Protein AF-X7ZX30-F1 (afdb_monomer_lite)

Sequence (58 aa):
MGELIDDEILTAFAIVAEPDRLGAAIAERYGDIAERFTFNAPYKHDPDLWAPAIDYLS

Radius of gyration: 12.96 Å; chains: 1; bounding box: 34×24×28 Å

Structure (mmCIF, N/CA/C/O backbone):
data_AF-X7ZX30-F1
#
_entry.id   AF-X7ZX30-F1
#
loop_
_atom_site.group_PDB
_atom_site.id
_atom_site.type_symbol
_atom_site.label_atom_id
_atom_site.label_alt_id
_atom_site.label_comp_id
_atom_site.label_asym_id
_atom_site.label_entity_id
_atom_site.label_seq_id
_atom_site.pdbx_PDB_ins_code
_atom_site.Cartn_x
_atom_site.Cartn_y
_atom_site.Cartn_z
_atom_site.occupancy
_atom_site.B_iso_or_equiv
_atom_site.auth_seq_id
_atom_site.auth_comp_id
_atom_site.auth_asym_id
_atom_site.auth_atom_id
_atom_site.pdbx_PDB_model_num
ATOM 1 N N . MET A 1 1 ? 18.787 15.336 -3.621 1.00 54.34 1 MET A N 1
ATOM 2 C CA . MET A 1 1 ? 17.435 15.256 -3.025 1.00 54.34 1 MET A CA 1
ATOM 3 C C . MET A 1 1 ? 17.055 13.855 -2.551 1.00 54.34 1 MET A C 1
ATOM 5 O O . MET A 1 1 ? 16.283 13.781 -1.614 1.00 54.34 1 MET A O 1
ATOM 9 N N . GLY A 1 2 ? 17.582 12.769 -3.139 1.00 60.91 2 GLY A N 1
ATOM 10 C CA . GLY A 1 2 ? 17.248 11.395 -2.723 1.00 60.91 2 GLY A CA 1
ATOM 11 C C . GLY A 1 2 ? 17.765 10.952 -1.346 1.00 60.91 2 GLY A C 1
ATOM 12 O O . GLY A 1 2 ? 17.208 10.027 -0.792 1.00 60.91 2 GLY A O 1
ATOM 13 N N . GLU A 1 3 ? 18.769 11.618 -0.764 1.00 66.00 3 GLU A N 1
ATOM 14 C CA . GLU A 1 3 ? 19.267 11.292 0.592 1.00 66.00 3 GLU A CA 1
ATOM 15 C C . GLU A 1 3 ? 18.466 11.951 1.731 1.00 66.00 3 GLU A C 1
ATOM 17 O O . GLU A 1 3 ? 18.712 11.659 2.892 1.00 66.00 3 GLU A O 1
ATOM 22 N N . LEU A 1 4 ? 17.530 12.861 1.421 1.00 75.31 4 LEU A N 1
ATOM 23 C CA . LEU A 1 4 ? 16.697 13.552 2.424 1.00 75.31 4 LEU A CA 1
ATOM 24 C C . LEU A 1 4 ? 15.340 12.875 2.655 1.00 75.31 4 LEU A C 1
ATOM 26 O O . LEU A 1 4 ? 14.632 13.248 3.584 1.00 75.31 4 LEU A O 1
ATOM 30 N N . ILE A 1 5 ? 14.955 11.944 1.781 1.00 83.50 5 ILE A N 1
ATOM 31 C CA . ILE A 1 5 ? 13.745 11.137 1.934 1.00 83.50 5 ILE A CA 1
ATOM 32 C C . ILE A 1 5 ? 14.232 9.725 2.220 1.00 83.50 5 ILE A C 1
ATOM 34 O O . ILE A 1 5 ? 14.591 8.994 1.299 1.00 83.50 5 ILE A O 1
ATOM 38 N N . ASP A 1 6 ? 14.313 9.395 3.500 1.00 85.25 6 ASP A N 1
ATOM 39 C CA . ASP A 1 6 ? 14.599 8.047 3.971 1.00 85.25 6 ASP A CA 1
ATOM 40 C C . ASP A 1 6 ? 13.309 7.216 4.074 1.00 85.25 6 ASP A C 1
ATOM 42 O O . ASP A 1 6 ? 12.195 7.694 3.826 1.00 85.25 6 ASP A O 1
ATOM 46 N N . ASP A 1 7 ? 13.467 5.941 4.426 1.00 86.44 7 ASP A N 1
ATOM 47 C CA . ASP A 1 7 ? 12.346 5.016 4.590 1.00 86.44 7 ASP A CA 1
ATOM 48 C C . ASP A 1 7 ? 11.383 5.461 5.702 1.00 86.44 7 ASP A C 1
ATOM 50 O O . ASP A 1 7 ? 10.186 5.172 5.631 1.00 86.44 7 ASP A O 1
ATOM 54 N N . GLU A 1 8 ? 11.867 6.198 6.708 1.00 88.44 8 GLU A N 1
ATOM 55 C CA . GLU A 1 8 ? 11.026 6.751 7.774 1.00 88.44 8 GLU A CA 1
ATOM 56 C C . GLU A 1 8 ? 10.054 7.784 7.202 1.00 88.44 8 GLU A C 1
ATOM 58 O O . GLU A 1 8 ? 8.835 7.663 7.369 1.00 88.44 8 GLU A O 1
ATOM 63 N N . ILE A 1 9 ? 10.565 8.762 6.452 1.00 89.56 9 ILE A N 1
ATOM 64 C CA . ILE A 1 9 ? 9.718 9.749 5.783 1.00 89.56 9 ILE A CA 1
ATOM 65 C C . ILE A 1 9 ? 8.795 9.062 4.772 1.00 89.56 9 ILE A C 1
ATOM 67 O O . ILE A 1 9 ? 7.606 9.380 4.712 1.00 89.56 9 ILE A O 1
ATOM 71 N N . LEU A 1 10 ? 9.295 8.103 3.991 1.00 89.38 10 LEU A N 1
ATOM 72 C CA . LEU A 1 10 ? 8.482 7.429 2.980 1.00 89.38 10 LEU A CA 1
ATOM 73 C C . LEU A 1 10 ? 7.305 6.668 3.606 1.00 89.38 10 LEU A C 1
ATOM 75 O O . LEU A 1 10 ? 6.169 6.828 3.160 1.00 89.38 10 LEU A O 1
ATOM 79 N N . THR A 1 11 ? 7.547 5.888 4.658 1.00 89.25 11 THR A N 1
ATOM 80 C CA . THR A 1 11 ? 6.498 5.104 5.334 1.00 89.25 11 THR A CA 1
ATOM 81 C C . THR A 1 11 ? 5.498 5.981 6.094 1.00 89.25 11 THR A C 1
ATOM 83 O O . THR A 1 11 ? 4.324 5.614 6.216 1.00 89.25 11 THR A O 1
ATOM 86 N N . ALA A 1 12 ? 5.892 7.187 6.517 1.00 90.56 12 ALA A N 1
ATOM 87 C CA . ALA A 1 12 ? 4.975 8.155 7.115 1.00 90.56 12 ALA A CA 1
ATOM 88 C C . ALA A 1 12 ? 3.882 8.626 6.135 1.00 90.56 12 ALA A C 1
ATOM 90 O O . ALA A 1 12 ? 2.736 8.810 6.550 1.00 90.56 12 ALA A O 1
ATOM 91 N N . PHE A 1 13 ? 4.185 8.764 4.839 1.00 89.62 13 PHE A N 1
ATOM 92 C CA . PHE A 1 13 ? 3.247 9.311 3.843 1.00 89.62 13 PHE A CA 1
ATOM 93 C C . PHE A 1 13 ? 2.720 8.293 2.828 1.00 89.62 13 PHE A C 1
ATOM 95 O O . PHE A 1 13 ? 1.653 8.512 2.254 1.00 89.62 13 PHE A O 1
ATOM 102 N N . ALA A 1 14 ? 3.440 7.199 2.596 1.00 91.31 14 ALA A N 1
ATOM 103 C CA . ALA A 1 14 ? 3.122 6.213 1.576 1.00 91.31 14 ALA A CA 1
ATOM 104 C C . ALA A 1 14 ? 2.966 4.809 2.166 1.00 91.31 14 ALA A C 1
ATOM 106 O O . ALA A 1 14 ? 3.504 4.473 3.221 1.00 91.31 14 ALA A O 1
ATOM 107 N N . ILE A 1 15 ? 2.234 3.972 1.438 1.00 91.75 15 ILE A N 1
ATOM 108 C CA . ILE A 1 15 ? 2.243 2.528 1.643 1.00 91.75 15 ILE A CA 1
ATOM 109 C C . ILE A 1 15 ? 3.343 1.960 0.755 1.00 91.75 15 ILE A C 1
ATOM 111 O O . ILE A 1 15 ? 3.330 2.170 -0.457 1.00 91.75 15 ILE A O 1
ATOM 115 N N . VAL A 1 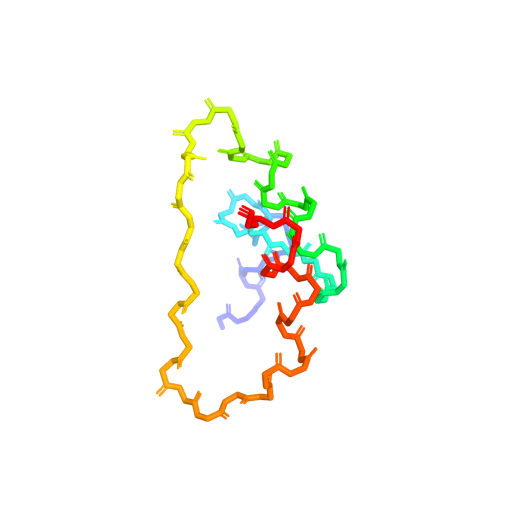16 ? 4.283 1.245 1.367 1.00 92.00 16 VAL A N 1
ATOM 116 C CA . VAL A 1 16 ? 5.374 0.563 0.672 1.00 92.00 16 VAL A CA 1
ATOM 117 C C . VAL A 1 16 ? 5.206 -0.926 0.912 1.00 92.00 16 VAL A C 1
ATOM 119 O O . VAL A 1 16 ? 5.311 -1.397 2.042 1.00 92.00 16 VAL A O 1
ATOM 122 N N . ALA A 1 17 ? 4.898 -1.660 -0.148 1.00 92.56 17 ALA A N 1
ATOM 123 C CA . ALA A 1 17 ? 4.698 -3.097 -0.107 1.00 92.56 17 ALA A CA 1
ATOM 124 C C . ALA A 1 17 ? 5.007 -3.694 -1.479 1.00 92.56 17 ALA A C 1
ATOM 126 O O . ALA A 1 17 ? 4.887 -3.017 -2.502 1.00 92.56 17 ALA A O 1
ATOM 127 N N . GLU A 1 18 ? 5.359 -4.977 -1.486 1.00 92.88 18 GLU A N 1
ATOM 128 C CA . GLU A 1 18 ? 5.384 -5.757 -2.719 1.00 92.88 18 GLU A CA 1
ATOM 129 C C . GLU A 1 18 ? 3.971 -5.834 -3.329 1.00 92.88 18 GLU A C 1
ATOM 131 O O . GLU A 1 18 ? 2.982 -5.791 -2.583 1.00 92.88 18 GLU A O 1
ATOM 136 N N . PRO A 1 19 ? 3.842 -5.947 -4.663 1.00 90.00 19 PRO A N 1
ATOM 137 C CA . PRO A 1 19 ? 2.546 -5.896 -5.342 1.00 90.00 19 PRO A CA 1
ATOM 138 C C . PRO A 1 19 ? 1.526 -6.924 -4.828 1.00 90.00 19 PRO A C 1
ATOM 140 O O . PRO A 1 19 ? 0.344 -6.609 -4.686 1.00 90.00 19 PRO A O 1
ATOM 143 N N . ASP A 1 20 ? 1.984 -8.126 -4.470 1.00 92.00 20 ASP A N 1
ATOM 144 C CA . ASP A 1 20 ? 1.172 -9.210 -3.901 1.00 92.00 20 ASP A CA 1
ATOM 145 C C . ASP A 1 20 ? 0.672 -8.921 -2.474 1.00 92.00 20 ASP A C 1
ATOM 147 O O . ASP A 1 20 ? -0.314 -9.507 -2.030 1.00 92.00 20 ASP A O 1
ATOM 151 N N . ARG A 1 21 ? 1.324 -8.0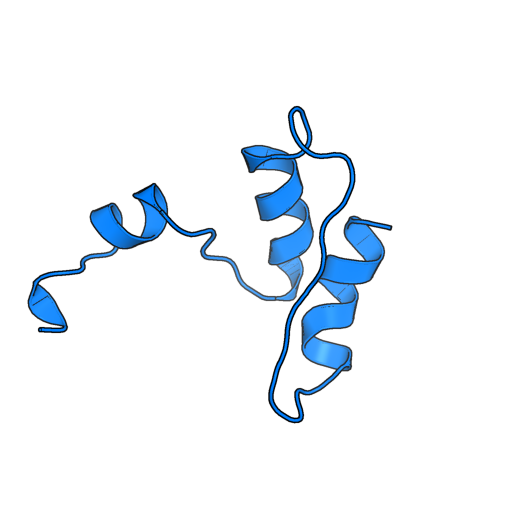03 -1.753 1.00 95.44 21 ARG A N 1
ATOM 152 C CA . ARG A 1 21 ? 0.986 -7.615 -0.370 1.00 95.44 21 ARG A CA 1
ATOM 153 C C . ARG A 1 21 ? 0.302 -6.259 -0.271 1.00 95.44 21 ARG A C 1
ATOM 155 O O . ARG A 1 21 ? -0.189 -5.895 0.798 1.00 95.44 21 ARG A O 1
ATOM 162 N N . LEU A 1 22 ? 0.265 -5.508 -1.367 1.00 93.25 22 LEU A N 1
ATOM 163 C CA . LEU A 1 22 ? -0.204 -4.131 -1.370 1.00 93.25 22 LEU A CA 1
ATOM 164 C C . LEU A 1 22 ? -1.668 -3.998 -0.934 1.00 93.25 22 LEU A C 1
ATOM 166 O O . LEU A 1 22 ? -1.982 -3.091 -0.168 1.00 93.25 22 LEU A O 1
ATOM 170 N N . GLY A 1 23 ? -2.551 -4.904 -1.366 1.00 93.94 23 GLY A N 1
ATOM 171 C CA . GLY A 1 23 ? -3.966 -4.878 -0.972 1.00 93.94 23 GLY A CA 1
ATOM 172 C C . GLY A 1 23 ? -4.154 -4.959 0.547 1.00 93.94 23 GLY A C 1
ATOM 173 O O . GLY A 1 23 ? -4.847 -4.129 1.134 1.00 93.94 23 GLY A O 1
ATOM 174 N N . ALA A 1 24 ? -3.454 -5.895 1.195 1.00 95.44 24 ALA A N 1
ATOM 175 C CA . ALA A 1 24 ? -3.483 -6.047 2.648 1.00 95.44 24 ALA A CA 1
ATOM 176 C C . ALA A 1 24 ? -2.930 -4.807 3.368 1.00 95.44 24 ALA A C 1
ATOM 178 O O . ALA A 1 24 ? -3.551 -4.325 4.313 1.00 95.44 24 ALA A O 1
ATOM 179 N N . ALA A 1 25 ? -1.818 -4.242 2.886 1.00 94.88 25 ALA A N 1
ATOM 180 C CA . ALA A 1 25 ? -1.228 -3.035 3.466 1.00 94.88 25 ALA A CA 1
ATOM 181 C C . ALA A 1 25 ? -2.147 -1.799 3.337 1.00 94.88 25 ALA A C 1
ATOM 183 O O . ALA A 1 25 ? -2.175 -0.943 4.223 1.00 94.88 25 ALA A O 1
ATOM 184 N N . ILE A 1 26 ? -2.931 -1.710 2.255 1.00 94.00 26 ILE A N 1
ATOM 185 C CA . ILE A 1 26 ? -3.961 -0.675 2.077 1.00 94.00 26 ILE A CA 1
ATOM 186 C C . ILE A 1 26 ? -5.088 -0.843 3.095 1.00 94.00 26 ILE A C 1
ATOM 188 O O . ILE A 1 26 ? -5.446 0.131 3.758 1.00 94.00 26 ILE A O 1
ATOM 192 N N . ALA A 1 27 ? -5.622 -2.053 3.255 1.00 93.81 27 ALA A N 1
ATOM 193 C CA . ALA A 1 27 ? -6.702 -2.299 4.206 1.00 93.81 27 ALA A CA 1
ATOM 194 C C . ALA A 1 27 ? -6.263 -2.116 5.665 1.00 93.81 27 ALA A C 1
ATOM 196 O O . ALA A 1 27 ? -7.027 -1.575 6.457 1.00 93.81 27 ALA A O 1
ATOM 197 N N . GLU A 1 28 ? -5.033 -2.496 6.016 1.00 94.62 28 GLU A N 1
ATOM 198 C CA . GLU A 1 28 ? -4.488 -2.275 7.361 1.00 94.62 28 GLU A CA 1
ATOM 199 C C . GLU A 1 28 ? -4.432 -0.785 7.715 1.00 94.62 28 GLU A C 1
ATOM 201 O O . GLU A 1 28 ? -4.775 -0.395 8.829 1.00 94.62 28 GLU A O 1
ATOM 206 N N . ARG A 1 29 ? -4.013 0.057 6.764 1.00 93.12 29 ARG A N 1
ATOM 207 C CA . ARG A 1 29 ? -3.823 1.488 7.014 1.00 93.12 29 ARG A CA 1
ATOM 208 C C . ARG A 1 29 ? -5.100 2.313 6.876 1.00 93.12 29 ARG A C 1
ATOM 210 O O . ARG A 1 29 ? -5.207 3.356 7.516 1.00 93.12 29 ARG A O 1
ATOM 217 N N . TYR A 1 30 ? -6.005 1.904 5.988 1.00 93.00 30 TYR A N 1
ATOM 218 C CA . TYR A 1 30 ? -7.123 2.742 5.555 1.00 93.00 30 TYR A CA 1
ATOM 219 C C . TYR A 1 30 ? -8.476 2.029 5.474 1.00 93.00 30 TYR A C 1
ATOM 221 O O . TYR A 1 30 ? -9.470 2.678 5.148 1.00 93.00 30 TYR A O 1
ATOM 229 N N . GL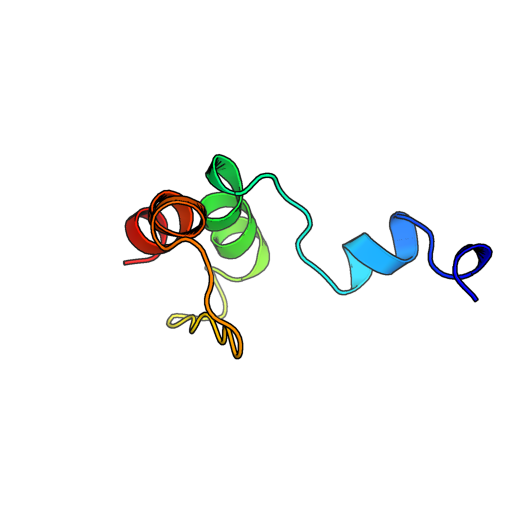Y A 1 31 ? -8.548 0.726 5.747 1.00 91.19 31 GLY A N 1
ATOM 230 C CA . GLY A 1 31 ? -9.777 -0.059 5.595 1.00 91.19 31 GLY A CA 1
ATOM 231 C C . GLY A 1 31 ? -10.892 0.318 6.573 1.00 91.19 31 GLY A C 1
ATOM 232 O O . GLY A 1 31 ? -12.052 0.006 6.327 1.00 91.19 31 GLY A O 1
A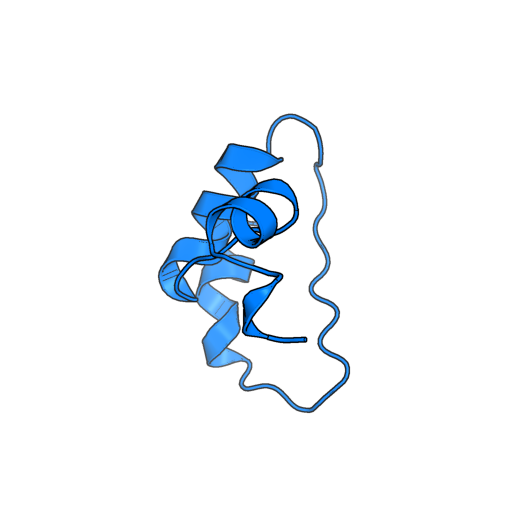TOM 233 N N . ASP A 1 32 ? -10.566 1.015 7.660 1.00 93.94 32 ASP A N 1
ATOM 234 C CA . ASP A 1 32 ? -11.521 1.536 8.641 1.00 93.94 32 ASP A CA 1
ATOM 235 C C . ASP A 1 32 ? -12.015 2.960 8.324 1.00 93.94 32 ASP A C 1
ATOM 237 O O . ASP A 1 32 ? -12.997 3.411 8.916 1.00 93.94 32 ASP A O 1
ATOM 241 N N . ILE A 1 33 ? -11.370 3.664 7.384 1.00 94.00 33 ILE A N 1
ATOM 242 C CA . ILE A 1 33 ? -11.708 5.053 7.024 1.00 94.00 33 ILE A CA 1
ATOM 243 C C . ILE A 1 33 ? -12.145 5.239 5.567 1.00 94.00 33 ILE A C 1
ATOM 245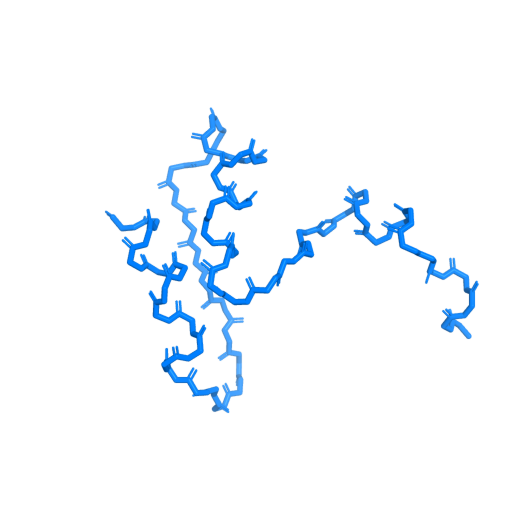 O O . ILE A 1 33 ? -12.807 6.230 5.257 1.00 94.00 33 ILE A O 1
ATOM 249 N N . ALA A 1 34 ? -11.771 4.331 4.665 1.00 88.25 34 ALA A N 1
ATOM 250 C CA . ALA A 1 34 ? -12.052 4.434 3.240 1.00 88.25 34 ALA A CA 1
ATOM 251 C C . ALA A 1 34 ? -12.691 3.147 2.709 1.00 88.25 34 ALA A C 1
ATOM 253 O O . ALA A 1 34 ? -12.117 2.067 2.790 1.00 88.25 34 ALA A O 1
ATOM 254 N N . GLU A 1 35 ? -13.866 3.287 2.096 1.00 84.88 35 GLU A N 1
ATOM 255 C CA . GLU A 1 35 ? -14.599 2.169 1.481 1.00 84.88 35 GLU A CA 1
ATOM 256 C C . GLU A 1 35 ? -14.227 1.939 0.011 1.00 84.88 35 GLU A C 1
ATOM 258 O O . GLU A 1 35 ? -14.573 0.912 -0.566 1.00 84.88 35 GLU A O 1
ATOM 263 N N . ARG A 1 36 ? -13.563 2.905 -0.640 1.00 87.94 36 ARG A N 1
ATOM 264 C CA . ARG A 1 36 ? -13.261 2.833 -2.072 1.00 87.94 36 ARG A CA 1
ATOM 265 C C . ARG A 1 36 ? -11.868 3.348 -2.390 1.00 87.94 36 ARG A C 1
ATOM 267 O O . ARG A 1 36 ? -11.549 4.508 -2.134 1.00 87.94 36 ARG A O 1
ATOM 274 N N . PHE A 1 37 ? -11.103 2.511 -3.081 1.00 84.88 37 PHE A N 1
ATOM 275 C CA . PHE A 1 37 ? -9.789 2.843 -3.620 1.00 84.88 37 PHE A CA 1
ATOM 276 C C . PHE A 1 37 ? -9.840 2.907 -5.149 1.00 84.88 37 PHE A C 1
ATOM 278 O O . PHE A 1 37 ? -10.673 2.280 -5.802 1.00 84.88 37 PHE A O 1
ATOM 285 N N . THR A 1 38 ? -8.989 3.732 -5.754 1.00 83.62 38 THR A N 1
ATOM 286 C CA . THR A 1 38 ? -8.858 3.813 -7.214 1.00 83.62 38 THR A CA 1
ATOM 287 C C . THR A 1 38 ? -7.387 3.896 -7.561 1.00 83.62 38 THR A C 1
ATOM 289 O O . THR A 1 38 ? -6.706 4.851 -7.192 1.00 83.62 38 THR A O 1
ATOM 292 N N . PHE A 1 39 ? -6.902 2.894 -8.286 1.00 79.81 39 PHE A N 1
ATOM 293 C CA . PHE A 1 39 ? -5.539 2.882 -8.790 1.00 79.81 39 PHE A CA 1
ATOM 294 C C . PHE A 1 39 ? -5.462 3.781 -10.023 1.00 79.81 39 PHE A C 1
ATOM 296 O O . PHE A 1 39 ? -5.937 3.429 -11.102 1.00 79.81 39 PHE A O 1
ATOM 303 N N . ASN A 1 40 ? -4.891 4.975 -9.856 1.00 75.06 40 ASN A N 1
ATOM 304 C CA . ASN A 1 40 ? -4.597 5.852 -10.981 1.00 75.06 40 ASN A CA 1
ATOM 305 C C . ASN A 1 40 ? -3.219 5.503 -11.545 1.00 75.06 40 ASN A C 1
ATOM 307 O O . ASN A 1 40 ? -2.198 5.944 -11.020 1.00 75.06 40 ASN A O 1
ATOM 311 N N . ALA A 1 41 ? -3.199 4.717 -12.615 1.00 72.56 41 ALA A N 1
ATOM 312 C CA . ALA A 1 41 ? -1.974 4.334 -13.295 1.00 72.56 41 ALA A CA 1
ATOM 313 C C . ALA A 1 41 ? -1.922 5.013 -14.683 1.00 72.56 41 ALA A C 1
ATOM 315 O O . ALA A 1 41 ? -2.441 4.477 -15.664 1.00 72.56 41 ALA A O 1
ATOM 316 N N . PRO A 1 42 ? -1.329 6.224 -14.772 1.00 62.66 42 PRO A N 1
ATOM 317 C CA . PRO A 1 42 ? -1.414 7.094 -15.952 1.00 62.66 42 PRO A CA 1
ATOM 318 C C . PRO A 1 42 ? -0.617 6.595 -17.167 1.00 62.66 42 PRO A C 1
ATOM 320 O O . PRO A 1 42 ? -0.787 7.114 -18.269 1.00 62.66 42 PRO A O 1
ATOM 323 N N . TYR A 1 43 ? 0.240 5.589 -16.990 1.00 73.19 43 TYR A N 1
ATOM 324 C CA . TYR A 1 43 ? 1.011 4.959 -18.059 1.00 73.19 43 TYR A CA 1
ATOM 325 C C . TYR A 1 43 ? 0.589 3.506 -18.234 1.00 73.19 43 TYR A C 1
ATOM 327 O O . TYR A 1 43 ? 0.032 2.907 -17.315 1.00 73.19 43 TYR A O 1
ATOM 335 N N . LYS A 1 44 ? 0.879 2.925 -19.405 1.00 70.44 44 LYS A N 1
ATOM 336 C CA . LYS A 1 44 ? 0.651 1.499 -19.657 1.00 70.44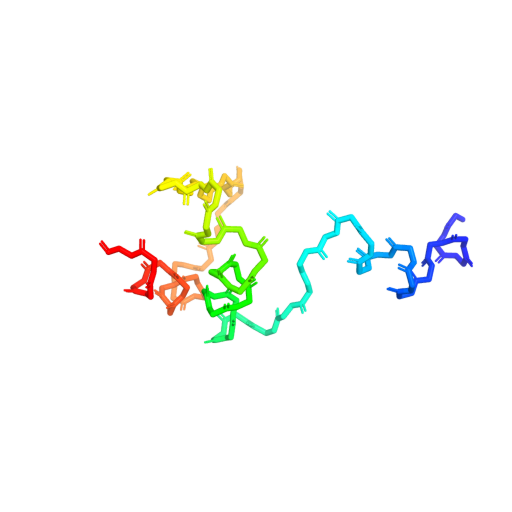 44 LYS A CA 1
ATOM 337 C C . LYS A 1 44 ? 1.428 0.688 -18.617 1.00 70.44 44 LYS A C 1
ATOM 339 O O . LYS A 1 44 ? 2.653 0.640 -18.654 1.00 70.44 44 LYS A O 1
ATOM 344 N N . HIS A 1 45 ? 0.696 0.101 -17.687 1.00 71.88 45 HIS A N 1
ATOM 345 C CA . HIS A 1 45 ? 1.193 -0.761 -16.630 1.00 71.88 45 HIS A CA 1
ATOM 346 C C . HIS A 1 45 ? 0.824 -2.199 -16.971 1.00 71.88 45 HIS A C 1
ATOM 348 O O . HIS A 1 45 ? -0.099 -2.443 -17.751 1.00 71.88 45 HIS A O 1
ATOM 354 N N . ASP A 1 46 ? 1.579 -3.134 -16.410 1.00 80.94 46 ASP A N 1
ATOM 355 C CA . ASP A 1 46 ? 1.228 -4.544 -16.444 1.00 80.94 46 ASP A CA 1
ATOM 356 C C . ASP A 1 46 ? -0.007 -4.762 -15.545 1.00 80.94 46 ASP A C 1
ATOM 358 O O . ASP A 1 46 ? 0.081 -4.486 -14.344 1.00 80.94 46 ASP A O 1
ATOM 362 N N . PRO A 1 47 ? -1.171 -5.168 -16.089 1.00 78.06 47 PRO A N 1
ATOM 363 C CA . PRO A 1 47 ? -2.366 -5.420 -15.286 1.00 78.06 47 PRO A CA 1
ATOM 364 C C . PRO A 1 47 ? -2.144 -6.529 -14.256 1.00 78.06 47 PRO A C 1
ATOM 366 O O . PRO A 1 47 ? -2.683 -6.449 -13.151 1.00 78.06 47 PRO A O 1
ATOM 369 N N . ASP A 1 48 ? -1.304 -7.514 -14.586 1.00 85.69 48 ASP A N 1
ATOM 370 C CA . ASP A 1 48 ? -1.050 -8.678 -13.736 1.00 85.69 48 ASP A CA 1
ATOM 371 C C . ASP A 1 48 ? -0.275 -8.290 -12.468 1.00 85.69 48 ASP A C 1
ATOM 373 O O . ASP A 1 48 ? -0.379 -8.958 -11.441 1.00 85.69 48 ASP A O 1
ATOM 377 N N . LEU A 1 49 ? 0.447 -7.163 -12.502 1.00 86.44 49 LEU A N 1
ATOM 378 C CA . LEU A 1 49 ? 1.165 -6.624 -11.347 1.00 86.44 49 LEU A CA 1
ATOM 379 C C . LEU A 1 49 ? 0.212 -6.152 -10.242 1.00 86.44 49 LEU A C 1
ATOM 381 O O . LEU A 1 49 ? 0.500 -6.327 -9.062 1.00 86.44 49 LEU A O 1
ATOM 385 N N . TRP A 1 50 ? -0.911 -5.535 -10.616 1.00 85.50 50 TRP A N 1
ATOM 386 C CA . TRP A 1 50 ? -1.856 -4.932 -9.666 1.00 85.50 50 TRP A CA 1
ATOM 387 C C . TRP A 1 50 ? -3.053 -5.828 -9.363 1.00 85.50 50 TRP A C 1
ATOM 389 O O . TRP A 1 50 ? -3.759 -5.568 -8.388 1.00 85.50 50 TRP A O 1
ATOM 399 N N . ALA A 1 51 ? -3.269 -6.874 -10.165 1.00 89.50 51 ALA A N 1
ATOM 400 C CA . ALA A 1 51 ? -4.366 -7.819 -9.995 1.00 89.50 51 ALA A CA 1
ATOM 401 C C . ALA A 1 51 ? -4.498 -8.340 -8.549 1.00 89.50 51 ALA A C 1
ATOM 403 O O . ALA A 1 51 ? -5.596 -8.229 -8.010 1.00 89.50 51 ALA A O 1
ATOM 404 N N . PRO A 1 52 ? -3.423 -8.759 -7.842 1.00 91.81 52 PRO A N 1
ATOM 405 C CA . PRO A 1 52 ? -3.556 -9.237 -6.463 1.00 91.81 52 PRO A CA 1
ATOM 406 C C . PRO A 1 52 ? -4.119 -8.186 -5.495 1.00 91.81 52 PRO A C 1
ATOM 408 O O . PRO A 1 52 ? -4.929 -8.499 -4.625 1.00 91.81 52 PRO A O 1
ATOM 411 N N . ALA A 1 53 ? -3.700 -6.926 -5.641 1.00 90.69 53 ALA A N 1
ATOM 412 C CA . ALA A 1 53 ? -4.163 -5.837 -4.788 1.00 90.69 53 ALA A CA 1
ATOM 413 C C . ALA A 1 53 ? -5.612 -5.442 -5.102 1.00 90.69 53 ALA A C 1
ATOM 415 O O . ALA A 1 53 ? -6.374 -5.134 -4.187 1.00 90.69 53 ALA A O 1
ATOM 416 N N . ILE A 1 54 ? -5.991 -5.459 -6.383 1.00 89.44 54 ILE A N 1
ATOM 417 C CA . ILE A 1 54 ? -7.359 -5.181 -6.832 1.00 89.44 54 ILE A CA 1
ATOM 418 C C . ILE A 1 54 ? -8.305 -6.283 -6.352 1.00 89.44 54 ILE A C 1
ATOM 420 O O . ILE A 1 54 ? -9.344 -5.962 -5.780 1.00 89.44 54 ILE A O 1
ATOM 424 N N . ASP A 1 55 ? -7.931 -7.552 -6.518 1.00 90.94 55 ASP A N 1
ATOM 425 C CA . ASP A 1 55 ? -8.730 -8.701 -6.081 1.00 90.94 55 ASP A CA 1
ATOM 426 C C . ASP A 1 55 ? -8.956 -8.696 -4.564 1.00 90.94 55 ASP A C 1
ATOM 428 O O . ASP A 1 55 ? -10.030 -9.061 -4.098 1.00 90.94 55 ASP A O 1
ATOM 432 N N . TYR A 1 56 ? -7.966 -8.254 -3.782 1.00 91.62 56 TYR A N 1
ATOM 433 C CA . TYR A 1 56 ? -8.093 -8.148 -2.328 1.00 91.62 56 TYR A CA 1
ATOM 434 C C . TYR A 1 56 ? -9.041 -7.020 -1.879 1.00 91.62 56 TYR A C 1
ATOM 436 O O . TYR A 1 56 ? -9.693 -7.141 -0.845 1.00 91.62 56 TYR A O 1
ATOM 444 N N . LEU A 1 57 ? -9.082 -5.906 -2.618 1.00 87.56 57 LEU A N 1
ATOM 445 C CA . LEU A 1 57 ? -9.835 -4.694 -2.260 1.00 87.56 57 LEU A CA 1
ATOM 446 C C . LEU A 1 57 ? -11.229 -4.606 -2.912 1.00 87.56 57 LEU A C 1
ATOM 448 O O . LEU A 1 57 ? -11.909 -3.596 -2.719 1.00 87.56 57 LEU A O 1
ATOM 452 N N . SER A 1 58 ? -11.617 -5.604 -3.712 1.00 83.06 58 SER A N 1
ATOM 453 C CA . SER A 1 58 ? -12.912 -5.674 -4.414 1.00 83.06 58 SER A CA 1
ATOM 454 C C . SER A 1 58 ? -13.976 -6.386 -3.586 1.00 83.06 58 SER A C 1
ATOM 456 O O . SER A 1 58 ? -15.142 -5.936 -3.651 1.00 83.06 58 SER A O 1
#

Organism: NCBI:txid1299334

Foldseek 3Di:
DVVVCDPVNCVVVDQDDQLLCRLVSCCVVPVVPDLDDDDDDPDDDDPVSNVNNVVSSD

pLDDT: mean 85.83, std 9.32, range [54.34, 95.44]

Secondary structure (DSSP, 8-state):
-TTSS-HHHHHHHS----TTTHHHHHHHHHTTT-S-------S---HHHHHHHHHHH-